Protein AF-H2CYK4-F1 (afdb_monomer)

Nearest PDB structures (foldseek):
  2zsx-assembly1_A  TM=3.681E-01  e=2.038E+00  Physeter macrocephalus
  7k4m-assembly1_D  TM=3.041E-01  e=1.823E+00  Homo sapiens
  7zjh-assembly1_C  TM=2.564E-01  e=8.166E+00  Rattus norvegicus

Structure (mmCIF, N/CA/C/O backbone):
data_AF-H2CYK4-F1
#
_entry.id   AF-H2CYK4-F1
#
loop_
_atom_site.group_PDB
_atom_site.id
_atom_site.type_symbol
_atom_site.label_atom_id
_atom_site.label_alt_id
_atom_site.label_comp_id
_atom_site.label_asym_id
_atom_site.label_entity_id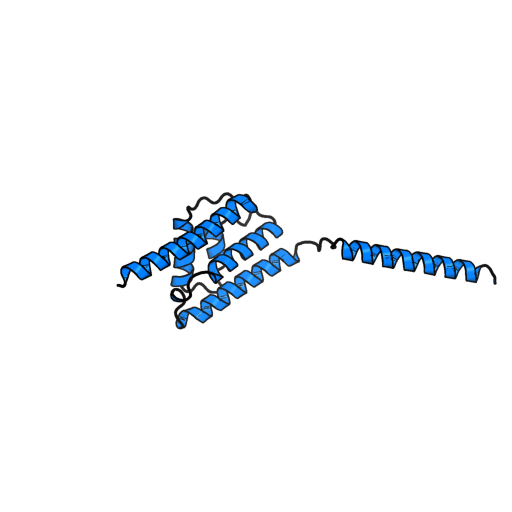
_atom_site.label_seq_id
_atom_site.pdbx_PDB_ins_code
_atom_site.Cartn_x
_atom_site.Cartn_y
_atom_site.Cartn_z
_atom_site.occupancy
_atom_site.B_iso_or_equiv
_atom_site.auth_seq_id
_atom_site.auth_comp_id
_atom_site.auth_asym_id
_atom_site.auth_atom_id
_atom_site.pdbx_PDB_model_num
ATOM 1 N N . MET A 1 1 ? 13.528 -8.698 -27.870 1.00 53.34 1 MET A N 1
ATOM 2 C CA . MET A 1 1 ? 13.650 -9.155 -26.462 1.00 53.34 1 MET A CA 1
ATOM 3 C C . MET A 1 1 ? 13.053 -8.182 -25.431 1.00 53.34 1 MET A C 1
ATOM 5 O O . MET A 1 1 ? 12.810 -8.625 -24.320 1.00 53.34 1 MET A O 1
ATOM 9 N N . SER A 1 2 ? 12.749 -6.921 -25.780 1.00 69.19 2 SER A N 1
ATOM 10 C CA . SER A 1 2 ? 12.147 -5.916 -24.874 1.00 69.19 2 SER A CA 1
ATOM 11 C C . SER A 1 2 ? 10.744 -6.282 -24.347 1.00 69.19 2 SER A C 1
ATOM 13 O O . SER A 1 2 ? 10.419 -6.046 -23.180 1.00 69.19 2 SER A O 1
ATOM 15 N N . ASP A 1 3 ? 9.925 -6.930 -25.179 1.00 77.88 3 ASP A N 1
ATOM 16 C CA . ASP A 1 3 ? 8.500 -7.123 -24.871 1.00 77.88 3 ASP A CA 1
ATOM 17 C C . ASP A 1 3 ? 8.251 -8.161 -23.772 1.00 77.88 3 ASP A C 1
ATOM 19 O O . ASP A 1 3 ? 7.368 -7.985 -22.936 1.00 77.88 3 ASP A O 1
ATOM 23 N N . ALA A 1 4 ? 9.071 -9.214 -23.703 1.00 86.88 4 ALA A N 1
ATOM 24 C CA . ALA A 1 4 ? 8.947 -10.245 -22.672 1.00 86.88 4 ALA A CA 1
ATOM 25 C C . ALA A 1 4 ? 9.275 -9.701 -21.268 1.00 86.88 4 ALA A C 1
ATOM 27 O O . ALA A 1 4 ? 8.601 -10.037 -20.288 1.00 86.88 4 ALA A O 1
ATOM 28 N N . SER A 1 5 ? 10.277 -8.820 -21.163 1.00 86.56 5 SER A N 1
ATOM 29 C CA . SER A 1 5 ? 10.614 -8.140 -19.908 1.00 86.56 5 SER A CA 1
ATOM 30 C C . SER A 1 5 ? 9.540 -7.140 -19.488 1.00 86.56 5 SER A C 1
ATOM 32 O O . SER A 1 5 ? 9.148 -7.135 -18.322 1.00 86.56 5 SER A O 1
ATOM 34 N N . ALA A 1 6 ? 9.008 -6.350 -20.427 1.00 87.12 6 ALA A N 1
ATOM 35 C CA . ALA A 1 6 ? 7.924 -5.409 -20.148 1.00 87.12 6 ALA A CA 1
ATOM 36 C C . ALA A 1 6 ? 6.651 -6.141 -19.694 1.00 87.12 6 ALA A C 1
ATOM 38 O O . ALA A 1 6 ? 6.035 -5.772 -18.696 1.00 87.12 6 ALA A O 1
ATOM 39 N N . PHE A 1 7 ? 6.307 -7.246 -20.356 1.00 89.31 7 PHE A N 1
ATOM 40 C CA . PHE A 1 7 ? 5.178 -8.087 -19.972 1.00 89.31 7 PHE A CA 1
ATOM 41 C C . PHE A 1 7 ? 5.344 -8.682 -18.565 1.00 89.31 7 PHE A C 1
ATOM 43 O O . PHE A 1 7 ? 4.417 -8.649 -17.756 1.00 89.31 7 PHE A O 1
ATOM 50 N N . THR A 1 8 ? 6.539 -9.178 -18.235 1.00 91.81 8 THR A N 1
ATOM 51 C CA . THR A 1 8 ? 6.847 -9.721 -16.899 1.00 91.81 8 THR A CA 1
ATOM 52 C C . THR A 1 8 ? 6.770 -8.646 -15.813 1.00 91.81 8 THR A C 1
ATOM 54 O O . THR A 1 8 ? 6.259 -8.899 -14.717 1.00 91.81 8 THR A O 1
ATOM 57 N N . LEU A 1 9 ? 7.226 -7.431 -16.125 1.00 91.50 9 LEU A N 1
ATOM 58 C CA . LEU A 1 9 ? 7.146 -6.275 -15.238 1.00 91.50 9 LEU A CA 1
ATOM 59 C C . LEU A 1 9 ? 5.689 -5.911 -14.931 1.00 91.50 9 LEU A C 1
ATOM 61 O O . LEU A 1 9 ? 5.311 -5.823 -13.762 1.00 91.50 9 LEU A O 1
ATOM 65 N N . VAL A 1 10 ? 4.859 -5.772 -15.967 1.00 92.25 10 VAL A N 1
ATOM 66 C CA . VAL A 1 10 ? 3.429 -5.462 -15.819 1.00 92.25 10 VAL A CA 1
ATOM 67 C C . VAL A 1 10 ? 2.715 -6.559 -15.030 1.00 92.25 10 VAL A C 1
ATOM 69 O O . VAL A 1 10 ? 1.998 -6.252 -14.079 1.00 92.25 10 VAL A O 1
ATOM 72 N N . ARG A 1 11 ? 2.962 -7.840 -15.340 1.00 94.25 11 ARG A N 1
ATOM 73 C CA . ARG A 1 11 ? 2.390 -8.968 -14.584 1.00 94.25 11 ARG A CA 1
ATOM 74 C C . ARG A 1 11 ? 2.754 -8.930 -13.104 1.00 94.25 11 ARG A C 1
ATOM 76 O O . ARG A 1 11 ? 1.889 -9.170 -12.268 1.00 94.25 11 ARG A O 1
ATOM 83 N N . SER A 1 12 ? 4.004 -8.607 -12.781 1.00 94.31 12 SER A N 1
ATOM 84 C CA . SER A 1 12 ? 4.452 -8.466 -11.391 1.00 94.31 12 SER A CA 1
ATOM 85 C C . SER A 1 12 ? 3.717 -7.332 -10.674 1.00 94.31 12 SER A C 1
ATOM 87 O O . SER A 1 12 ? 3.274 -7.504 -9.541 1.00 94.31 12 SER A O 1
ATOM 89 N N . CYS A 1 13 ? 3.527 -6.191 -11.340 1.00 95.00 13 CYS A N 1
ATOM 90 C CA . CYS A 1 13 ? 2.809 -5.052 -10.765 1.00 95.00 13 CYS A CA 1
ATOM 91 C C . CYS A 1 13 ? 1.322 -5.359 -10.552 1.00 95.00 13 CYS A C 1
ATOM 93 O O . CYS A 1 13 ? 0.784 -5.042 -9.493 1.00 95.00 13 CYS A O 1
ATOM 95 N N . ILE A 1 14 ? 0.680 -6.043 -11.504 1.00 96.69 14 ILE A N 1
ATOM 96 C CA . ILE A 1 14 ? -0.704 -6.514 -11.358 1.00 96.69 14 ILE A CA 1
ATOM 97 C C . ILE A 1 14 ? -0.820 -7.504 -10.198 1.00 96.69 14 ILE A C 1
ATOM 99 O O . ILE A 1 14 ? -1.753 -7.391 -9.415 1.00 96.69 14 ILE A O 1
ATOM 103 N N . ALA A 1 15 ? 0.131 -8.426 -10.030 1.00 97.00 15 ALA A N 1
ATOM 104 C CA . ALA A 1 15 ? 0.118 -9.364 -8.906 1.00 97.00 15 ALA A CA 1
ATOM 105 C C . ALA A 1 15 ? 0.251 -8.655 -7.543 1.00 97.00 15 ALA A C 1
ATOM 107 O O . ALA A 1 15 ? -0.413 -9.033 -6.579 1.00 97.00 15 ALA A O 1
ATOM 108 N N . ILE A 1 16 ? 1.076 -7.605 -7.452 1.00 97.06 16 ILE A N 1
ATOM 109 C CA . ILE A 1 16 ? 1.187 -6.775 -6.241 1.00 97.06 16 ILE A CA 1
ATOM 110 C C . ILE A 1 16 ? -0.127 -6.030 -5.976 1.00 97.06 16 ILE A C 1
ATOM 112 O O . ILE A 1 16 ? -0.608 -6.023 -4.843 1.00 97.06 16 ILE A O 1
ATOM 116 N N . ALA A 1 17 ? -0.716 -5.432 -7.012 1.00 96.75 17 ALA A N 1
ATOM 117 C CA . ALA A 1 17 ? -1.983 -4.718 -6.914 1.00 96.75 17 ALA A CA 1
ATOM 118 C C . ALA A 1 17 ? -3.149 -5.644 -6.541 1.00 96.75 17 ALA A C 1
ATOM 120 O O . ALA A 1 17 ? -4.007 -5.259 -5.754 1.00 96.75 17 ALA A O 1
ATOM 121 N N . ASP A 1 18 ? -3.160 -6.872 -7.057 1.00 96.81 18 ASP A N 1
ATOM 122 C CA . ASP A 1 18 ? -4.150 -7.889 -6.715 1.00 96.81 18 ASP A CA 1
ATOM 123 C C . ASP A 1 18 ? -4.042 -8.301 -5.247 1.00 96.81 18 ASP A C 1
ATOM 125 O O . ASP A 1 18 ? -5.033 -8.250 -4.523 1.00 96.81 18 ASP A O 1
ATOM 129 N N . ALA A 1 19 ? -2.828 -8.582 -4.765 1.00 95.94 19 ALA A N 1
ATOM 130 C CA . ALA A 1 19 ? -2.597 -8.877 -3.354 1.00 95.94 19 ALA A CA 1
ATOM 131 C C . ALA A 1 19 ? -3.038 -7.717 -2.443 1.00 95.94 19 ALA A C 1
ATOM 133 O O . ALA A 1 19 ? -3.671 -7.949 -1.410 1.00 95.94 19 ALA A O 1
ATOM 134 N N . LEU A 1 20 ? -2.752 -6.469 -2.835 1.00 95.50 20 LEU A N 1
ATOM 135 C CA . LEU A 1 20 ? -3.223 -5.276 -2.127 1.00 95.50 20 LEU A CA 1
ATOM 136 C C . LEU A 1 20 ? -4.757 -5.214 -2.112 1.00 95.50 20 LEU A C 1
ATOM 138 O O . LEU A 1 20 ? -5.350 -5.023 -1.052 1.00 95.50 20 LEU A O 1
ATOM 142 N N . ARG A 1 21 ? -5.402 -5.412 -3.267 1.00 94.94 21 ARG A N 1
ATOM 143 C CA . ARG A 1 21 ? -6.862 -5.376 -3.418 1.00 94.94 21 ARG A CA 1
ATOM 144 C C . ARG A 1 21 ? -7.547 -6.416 -2.546 1.00 94.94 21 ARG A C 1
ATOM 146 O O . ARG A 1 21 ? -8.472 -6.071 -1.819 1.00 94.94 21 ARG A O 1
ATOM 153 N N . VAL A 1 22 ? -7.087 -7.665 -2.622 1.00 93.50 22 VAL A N 1
ATOM 154 C CA . VAL A 1 22 ? -7.602 -8.792 -1.835 1.00 93.50 22 VAL A CA 1
ATOM 155 C C . VAL A 1 22 ? -7.462 -8.485 -0.350 1.00 93.50 22 VAL A C 1
ATOM 157 O O . VAL A 1 22 ? -8.436 -8.575 0.385 1.00 93.50 22 VAL A O 1
ATOM 160 N N . THR A 1 23 ? -6.294 -8.010 0.084 1.00 91.69 23 THR A N 1
ATOM 161 C CA . THR A 1 23 ? -6.062 -7.678 1.496 1.00 91.69 23 THR A CA 1
ATOM 162 C C . THR A 1 23 ? -6.983 -6.552 1.980 1.00 91.69 23 THR A C 1
ATOM 164 O O . THR A 1 23 ? -7.623 -6.684 3.021 1.00 91.69 23 THR A O 1
ATOM 167 N N . LEU A 1 24 ? -7.123 -5.469 1.208 1.00 90.88 24 LEU A N 1
ATOM 168 C CA . LEU A 1 24 ? -8.014 -4.355 1.551 1.00 90.88 24 LEU A CA 1
ATOM 169 C C . LEU A 1 24 ? -9.495 -4.772 1.570 1.00 90.88 24 LEU A C 1
ATOM 171 O O . LEU A 1 24 ? -10.244 -4.351 2.452 1.00 90.88 24 LEU A O 1
ATOM 175 N N . ALA A 1 25 ? -9.925 -5.591 0.610 1.00 89.62 25 ALA A N 1
ATOM 176 C CA . ALA A 1 25 ? -11.315 -6.016 0.491 1.00 89.62 25 ALA A CA 1
ATOM 177 C C . ALA A 1 25 ? -11.700 -7.081 1.528 1.00 89.62 25 ALA A C 1
ATOM 179 O O . ALA A 1 25 ? -12.774 -6.997 2.118 1.00 89.62 25 ALA A O 1
ATOM 180 N N . GLU A 1 26 ? -10.842 -8.071 1.767 1.00 85.19 26 GLU A N 1
ATOM 181 C CA . GLU A 1 26 ? -11.161 -9.220 2.619 1.00 85.19 26 GLU A CA 1
ATOM 182 C C . GLU A 1 26 ? -10.800 -8.987 4.086 1.00 85.19 26 GLU A C 1
ATOM 184 O O . GLU A 1 26 ? -11.609 -9.281 4.967 1.00 85.19 26 GLU A O 1
ATOM 189 N N . GLN A 1 27 ? -9.614 -8.437 4.372 1.00 78.56 27 GLN A N 1
ATOM 190 C CA . GLN A 1 27 ? -9.140 -8.285 5.754 1.00 78.56 27 GLN A CA 1
ATOM 191 C C . GLN A 1 27 ? -9.681 -7.010 6.400 1.00 78.56 27 GLN A C 1
ATOM 193 O O . GLN A 1 27 ? -10.184 -7.052 7.522 1.00 78.56 27 GLN A O 1
ATOM 198 N N . GLU A 1 28 ? -9.658 -5.894 5.669 1.00 80.38 28 GLU A N 1
ATOM 199 C CA . GLU A 1 28 ? -10.160 -4.605 6.166 1.00 80.38 28 GLU A CA 1
ATOM 200 C C . GLU A 1 28 ? -11.639 -4.358 5.812 1.00 80.38 28 GLU A C 1
ATOM 202 O O . GLU A 1 28 ? -12.210 -3.345 6.215 1.00 80.38 28 GLU A O 1
ATOM 207 N N . LYS A 1 29 ? -12.282 -5.289 5.087 1.00 84.69 29 LYS A N 1
ATOM 208 C CA . LYS A 1 29 ? -13.699 -5.219 4.671 1.00 84.69 29 LYS A CA 1
ATOM 209 C C . LYS A 1 29 ? -14.046 -3.923 3.929 1.00 84.69 29 LYS A C 1
ATOM 211 O O . LYS A 1 29 ? -15.154 -3.396 4.051 1.00 84.69 29 LYS A O 1
ATOM 216 N N . LEU A 1 30 ? -13.090 -3.393 3.168 1.00 86.88 30 LEU A N 1
ATOM 217 C CA . LEU A 1 30 ? -13.244 -2.139 2.441 1.00 86.88 30 LEU A CA 1
ATOM 218 C C . LEU A 1 30 ? -13.888 -2.381 1.079 1.00 86.88 30 LEU A C 1
ATOM 220 O O . LEU A 1 30 ? -13.546 -3.315 0.356 1.00 86.88 30 LEU A O 1
ATOM 224 N N . LEU A 1 31 ? -14.795 -1.486 0.688 1.00 85.00 31 LEU A N 1
ATOM 225 C CA . LEU A 1 31 ? -15.349 -1.499 -0.660 1.00 85.00 31 LEU A CA 1
ATOM 226 C C . LEU A 1 31 ? -14.320 -0.932 -1.643 1.00 85.00 31 LEU A C 1
ATOM 228 O O . LEU A 1 31 ? -14.224 0.284 -1.819 1.00 85.00 31 LEU A O 1
ATOM 232 N N . ILE A 1 32 ? -13.582 -1.820 -2.303 1.00 87.94 32 ILE A N 1
ATOM 233 C CA . ILE A 1 32 ? -12.649 -1.458 -3.371 1.00 87.94 32 ILE A CA 1
ATOM 234 C C . ILE A 1 32 ? -13.370 -1.558 -4.711 1.00 87.94 32 ILE A C 1
ATOM 236 O O . ILE A 1 32 ? -13.809 -2.636 -5.111 1.00 87.94 32 ILE A O 1
ATOM 240 N N . ARG A 1 33 ? -13.530 -0.418 -5.388 1.00 83.94 33 ARG A N 1
ATOM 241 C CA . ARG A 1 33 ? -14.240 -0.340 -6.677 1.00 83.94 33 ARG A CA 1
ATOM 242 C C . ARG A 1 33 ? -13.331 -0.650 -7.859 1.00 83.94 33 ARG A C 1
ATOM 244 O O . ARG A 1 33 ? -13.819 -1.093 -8.890 1.00 83.94 33 ARG A O 1
ATOM 251 N N . GLN A 1 34 ? -12.036 -0.402 -7.701 1.00 91.06 34 GLN A N 1
ATOM 252 C CA . GLN A 1 34 ? -11.030 -0.637 -8.719 1.00 91.06 34 GLN A CA 1
ATOM 253 C C . GLN A 1 34 ? -10.723 -2.135 -8.832 1.00 91.06 34 GLN A C 1
ATOM 255 O O . GLN A 1 34 ? -10.557 -2.845 -7.836 1.00 91.06 34 GLN A O 1
ATOM 260 N N . SER A 1 35 ? -10.585 -2.605 -10.061 1.00 93.62 35 SER A N 1
ATOM 261 C CA . SER A 1 35 ? -9.956 -3.876 -10.397 1.00 93.62 35 SER A CA 1
ATOM 262 C C . SER A 1 35 ? -8.459 -3.869 -10.063 1.00 93.62 35 SER A C 1
ATOM 264 O O . SER A 1 35 ? -7.827 -2.822 -9.899 1.00 93.62 35 SER A O 1
ATOM 266 N N . SER A 1 36 ? -7.851 -5.056 -10.009 1.00 94.12 36 SER A N 1
ATOM 267 C CA . SER A 1 36 ? -6.410 -5.202 -9.760 1.00 94.12 36 SER A CA 1
ATOM 268 C C . SER A 1 36 ? -5.562 -4.525 -10.848 1.00 94.12 36 SER A C 1
ATOM 270 O O . SER A 1 36 ? -4.493 -3.998 -10.556 1.00 94.12 36 SER A O 1
ATOM 272 N N . ALA A 1 37 ? -6.056 -4.469 -12.090 1.00 94.50 37 ALA A N 1
ATOM 273 C CA . ALA A 1 37 ? -5.398 -3.753 -13.183 1.00 94.50 37 ALA A CA 1
ATOM 274 C C . ALA A 1 37 ? -5.438 -2.229 -12.983 1.00 94.50 37 ALA A C 1
ATOM 276 O O . ALA A 1 37 ? -4.415 -1.567 -13.130 1.00 94.50 37 ALA A O 1
ATOM 277 N N . GLU A 1 38 ? -6.585 -1.673 -12.590 1.00 95.00 38 GLU A N 1
ATOM 278 C CA . GLU A 1 38 ? -6.718 -0.237 -12.310 1.00 95.00 38 GLU A CA 1
ATOM 279 C C . GLU A 1 38 ? -5.852 0.191 -11.118 1.00 95.00 38 GLU A C 1
ATOM 281 O O . GLU A 1 38 ? -5.186 1.222 -11.179 1.00 95.00 38 GLU A O 1
ATOM 286 N N . LEU A 1 39 ? -5.776 -0.625 -10.061 1.00 95.50 39 LEU A N 1
ATOM 287 C CA . LEU A 1 39 ? -4.859 -0.368 -8.945 1.00 95.50 39 LEU A CA 1
ATOM 288 C C . LEU A 1 39 ? -3.391 -0.442 -9.372 1.00 95.50 39 LEU A C 1
ATOM 290 O O . LEU A 1 39 ? -2.589 0.382 -8.935 1.00 95.50 39 LEU A O 1
ATOM 294 N N . ALA A 1 40 ? -3.033 -1.385 -10.248 1.00 95.94 40 ALA A N 1
ATOM 295 C CA . ALA A 1 40 ? -1.683 -1.458 -10.798 1.00 95.94 40 ALA A CA 1
ATOM 296 C C . ALA A 1 40 ? -1.332 -0.189 -11.582 1.00 95.94 40 ALA A C 1
ATOM 298 O O . ALA A 1 40 ? -0.229 0.326 -11.422 1.00 95.94 40 ALA A O 1
ATOM 299 N N . VAL A 1 41 ? -2.271 0.350 -12.367 1.00 95.38 41 VAL A N 1
ATOM 300 C CA . VAL A 1 41 ? -2.094 1.629 -13.069 1.00 95.38 41 VAL A CA 1
ATOM 301 C C . VAL A 1 41 ? -1.835 2.761 -12.078 1.00 95.38 41 VAL A C 1
ATOM 303 O O . VAL A 1 41 ? -0.866 3.486 -12.258 1.00 95.38 41 VAL A O 1
ATOM 306 N N . VAL A 1 42 ? -2.608 2.878 -10.993 1.00 95.38 42 VAL A N 1
ATOM 307 C CA . VAL A 1 42 ? -2.375 3.916 -9.969 1.00 95.38 42 VAL A CA 1
ATOM 308 C C . VAL A 1 42 ? -0.970 3.803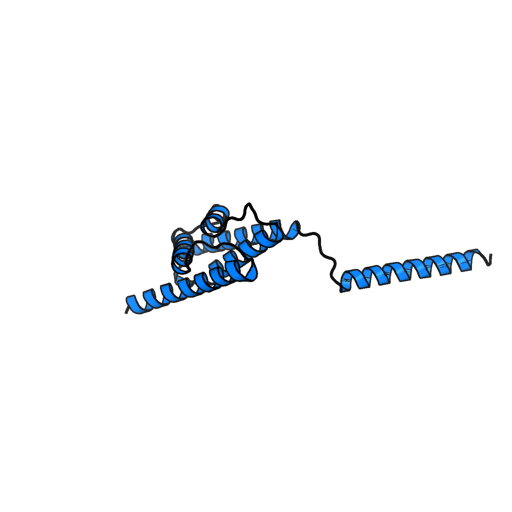 -9.358 1.00 95.38 42 VAL A C 1
ATOM 310 O O . VAL A 1 42 ? -0.253 4.801 -9.265 1.00 95.38 42 VAL A O 1
ATOM 313 N N . LEU A 1 43 ? -0.551 2.593 -8.969 1.00 94.88 43 LEU A N 1
ATOM 314 C CA . LEU A 1 43 ? 0.778 2.338 -8.397 1.00 94.88 43 LEU A CA 1
ATOM 315 C C . LEU A 1 43 ? 1.904 2.681 -9.388 1.00 94.88 43 LEU A C 1
ATOM 317 O O . LEU A 1 43 ? 2.890 3.322 -9.018 1.00 94.88 43 LEU A O 1
ATOM 321 N N . LEU A 1 44 ? 1.745 2.278 -10.651 1.00 93.75 44 LEU A N 1
ATOM 322 C CA . LEU A 1 44 ? 2.701 2.548 -11.723 1.00 93.75 44 LEU A CA 1
ATOM 323 C C . LEU A 1 44 ? 2.785 4.038 -12.041 1.00 93.75 44 LEU A C 1
ATOM 325 O O . LEU A 1 44 ? 3.888 4.569 -12.108 1.00 93.75 44 LEU A O 1
ATOM 329 N N . SER A 1 45 ? 1.652 4.731 -12.161 1.00 92.75 45 SER A N 1
ATOM 330 C CA . SER A 1 45 ? 1.616 6.175 -12.399 1.00 92.75 45 SER A CA 1
ATOM 331 C C . SER A 1 45 ? 2.262 6.957 -11.259 1.00 92.75 45 SER A C 1
ATOM 333 O O . SER A 1 45 ? 2.949 7.942 -11.511 1.00 92.75 45 SER A O 1
ATOM 335 N N . ALA A 1 46 ? 2.106 6.513 -10.009 1.00 93.19 46 ALA A N 1
ATOM 336 C CA . ALA A 1 46 ? 2.774 7.134 -8.870 1.00 93.19 46 ALA A CA 1
ATOM 337 C C . ALA A 1 46 ? 4.301 6.961 -8.918 1.00 93.19 46 ALA A C 1
ATOM 339 O O . ALA A 1 46 ? 5.039 7.916 -8.658 1.00 93.19 46 ALA A O 1
ATOM 340 N N . ALA A 1 47 ? 4.776 5.761 -9.274 1.00 91.81 47 ALA A N 1
ATOM 341 C CA . ALA A 1 47 ? 6.201 5.485 -9.451 1.00 91.81 47 ALA A CA 1
ATOM 342 C C . ALA A 1 47 ? 6.786 6.266 -10.641 1.00 91.81 47 ALA A C 1
ATOM 344 O O . ALA A 1 47 ? 7.820 6.925 -10.516 1.00 91.81 47 ALA A O 1
ATOM 345 N N . GLU A 1 48 ? 6.086 6.268 -11.776 1.00 90.06 48 GLU A N 1
ATOM 346 C CA . GLU A 1 48 ? 6.486 6.972 -12.991 1.00 90.06 48 GLU A CA 1
ATOM 347 C C . GLU A 1 48 ? 6.520 8.488 -12.785 1.00 90.06 48 GLU A C 1
ATOM 349 O O . GLU A 1 48 ? 7.502 9.134 -13.144 1.00 90.06 48 GLU A O 1
ATOM 354 N N . ALA A 1 49 ? 5.506 9.073 -12.154 1.00 87.94 49 ALA A N 1
ATOM 355 C CA . ALA A 1 49 ? 5.467 10.506 -11.886 1.00 87.94 49 ALA A CA 1
ATOM 356 C C . ALA A 1 49 ? 6.405 10.937 -10.744 1.00 87.94 49 ALA A C 1
ATOM 358 O O . ALA A 1 49 ? 6.493 12.130 -10.454 1.00 87.94 49 ALA A O 1
ATOM 359 N N . GLY A 1 50 ? 7.091 9.997 -10.080 1.00 85.25 50 GLY A N 1
ATOM 360 C CA . GLY A 1 50 ? 8.004 10.298 -8.980 1.00 85.25 50 GLY A CA 1
ATOM 361 C C . GLY A 1 50 ? 7.286 10.968 -7.812 1.00 85.25 50 GLY A C 1
ATOM 362 O O . GLY A 1 50 ? 7.753 11.976 -7.287 1.00 85.25 50 GLY A O 1
ATOM 363 N N . TRP A 1 51 ? 6.118 10.456 -7.426 1.00 88.69 51 TRP A N 1
ATOM 364 C CA . TRP A 1 51 ? 5.364 11.014 -6.308 1.00 88.69 51 TRP A CA 1
ATOM 365 C C . TRP A 1 51 ? 6.171 10.900 -5.015 1.00 88.69 51 TRP A C 1
ATOM 367 O O . TRP A 1 51 ? 6.420 9.799 -4.545 1.00 88.69 51 TRP A O 1
ATOM 377 N N . GLY A 1 52 ? 6.575 12.043 -4.455 1.00 82.44 52 GLY A N 1
ATOM 378 C CA . GLY A 1 52 ? 7.195 12.146 -3.132 1.00 82.44 52 GLY A CA 1
ATOM 379 C C . GLY A 1 52 ? 6.177 12.451 -2.026 1.00 82.44 52 GLY A C 1
ATOM 380 O O . GLY A 1 52 ? 4.969 12.238 -2.175 1.00 82.44 52 GLY A O 1
ATOM 381 N N . LYS A 1 53 ? 6.651 13.032 -0.918 1.00 80.19 53 LYS A N 1
ATOM 382 C CA . LYS A 1 53 ? 5.855 13.279 0.305 1.00 80.19 53 LYS A CA 1
ATOM 383 C C . LYS A 1 53 ? 4.503 13.979 0.076 1.00 80.19 53 LYS A C 1
ATOM 385 O O . LYS A 1 53 ? 3.488 13.595 0.647 1.00 80.19 53 LYS A O 1
ATOM 390 N N . GLY A 1 54 ? 4.439 14.975 -0.811 1.00 86.12 54 GLY A N 1
ATOM 391 C CA . GLY A 1 54 ? 3.235 15.798 -1.014 1.00 86.12 54 GLY A CA 1
ATOM 392 C C . GLY A 1 54 ? 2.060 15.088 -1.699 1.00 86.12 54 GLY A C 1
ATOM 393 O O . GLY A 1 54 ? 0.978 15.662 -1.808 1.00 86.12 54 GLY A O 1
ATOM 394 N N . LYS A 1 55 ? 2.255 13.859 -2.191 1.00 92.50 55 LYS A N 1
ATOM 395 C CA . LYS A 1 55 ? 1.258 13.120 -2.979 1.00 92.50 55 LYS A CA 1
ATOM 396 C C . LYS A 1 55 ? 0.712 11.878 -2.277 1.00 92.50 55 LYS A C 1
ATOM 398 O O . LYS A 1 55 ? -0.164 11.227 -2.834 1.00 92.50 55 LYS A O 1
ATOM 403 N N . VAL A 1 56 ? 1.132 11.589 -1.044 1.00 92.94 56 VAL A N 1
ATOM 404 C CA . VAL A 1 56 ? 0.657 10.418 -0.287 1.00 92.94 56 VAL A CA 1
ATOM 405 C C . VAL A 1 56 ? -0.859 10.428 -0.087 1.00 92.94 56 VAL A C 1
ATOM 407 O O . VAL A 1 56 ? -1.524 9.447 -0.403 1.00 92.94 56 VAL A O 1
ATOM 410 N N . ALA A 1 57 ? -1.435 11.543 0.371 1.00 91.50 57 ALA A N 1
ATOM 411 C CA . ALA A 1 57 ? -2.886 11.636 0.554 1.00 91.50 57 ALA A CA 1
ATOM 412 C C . ALA A 1 57 ? -3.650 11.437 -0.768 1.00 91.50 57 ALA A C 1
ATOM 414 O O . ALA A 1 57 ? -4.694 10.790 -0.793 1.00 91.50 57 ALA A O 1
ATOM 415 N N . HIS A 1 58 ? -3.096 11.950 -1.871 1.00 92.94 58 HIS A N 1
ATOM 416 C CA . HIS A 1 58 ? -3.669 11.778 -3.201 1.00 92.94 58 HIS A CA 1
ATOM 417 C C . HIS A 1 58 ? -3.624 10.311 -3.651 1.00 92.94 58 HIS A C 1
ATOM 419 O O . HIS A 1 58 ? -4.659 9.774 -4.038 1.00 92.94 58 HIS A O 1
ATOM 425 N N . LEU A 1 59 ? -2.471 9.649 -3.507 1.00 93.94 59 LEU A N 1
ATOM 426 C CA . LEU A 1 59 ? -2.290 8.225 -3.798 1.00 93.94 59 LEU A CA 1
ATOM 427 C C . LEU A 1 59 ? -3.311 7.357 -3.073 1.00 93.94 59 LEU A C 1
ATOM 429 O O . LEU A 1 59 ? -4.002 6.558 -3.696 1.00 93.94 59 LEU A O 1
ATOM 433 N N . VAL A 1 60 ? -3.440 7.554 -1.764 1.00 93.56 60 VAL A N 1
ATOM 434 C CA . VAL A 1 60 ? -4.367 6.769 -0.948 1.00 93.56 60 VAL A CA 1
ATOM 435 C C . VAL A 1 60 ? -5.814 7.043 -1.356 1.00 93.56 60 VAL A C 1
ATOM 437 O O . VAL A 1 60 ? -6.579 6.099 -1.533 1.00 93.56 60 VAL A O 1
ATOM 440 N N . SER A 1 61 ? -6.178 8.307 -1.603 1.00 92.50 61 SER A N 1
ATOM 441 C CA . SER A 1 61 ? -7.536 8.673 -2.034 1.00 92.50 61 SER A CA 1
ATOM 442 C C . SER A 1 61 ? -7.936 8.098 -3.396 1.00 92.50 61 SER A C 1
ATOM 444 O O . SER A 1 61 ? -9.120 7.898 -3.648 1.00 92.50 61 SER A O 1
ATOM 446 N N . GLN A 1 62 ? -6.965 7.802 -4.268 1.00 92.31 62 GLN A N 1
ATOM 447 C CA . GLN A 1 62 ? -7.224 7.139 -5.547 1.00 92.31 62 GLN A CA 1
ATOM 448 C C . GLN A 1 62 ? -7.512 5.641 -5.409 1.00 92.31 62 GLN A C 1
ATOM 450 O O . GLN A 1 62 ? -7.978 5.039 -6.373 1.00 92.31 62 GLN A O 1
ATOM 455 N N . MET A 1 63 ? -7.258 5.043 -4.241 1.00 92.38 63 MET A N 1
ATOM 456 C CA . MET A 1 63 ? -7.458 3.614 -3.983 1.00 92.38 63 MET A CA 1
ATOM 457 C C . MET A 1 63 ? -8.606 3.363 -3.004 1.00 92.38 63 MET A C 1
ATOM 459 O O . MET A 1 63 ? -9.418 2.470 -3.226 1.00 92.38 63 MET A O 1
ATOM 463 N N . VAL A 1 64 ? -8.680 4.141 -1.921 1.00 92.19 64 VAL A N 1
ATOM 464 C CA . VAL A 1 64 ? -9.566 3.883 -0.779 1.00 92.19 64 VAL A CA 1
ATOM 465 C C . VAL A 1 64 ? -10.140 5.185 -0.219 1.00 92.19 64 VAL A C 1
ATOM 467 O O . VAL A 1 64 ? -9.430 6.170 -0.020 1.00 92.19 64 VAL A O 1
ATOM 470 N N . GLU A 1 65 ? -11.428 5.161 0.133 1.00 89.56 65 GLU A N 1
ATOM 471 C CA . GLU A 1 65 ? -12.077 6.242 0.880 1.00 89.56 65 GLU A CA 1
ATOM 472 C C . GLU A 1 65 ? -11.750 6.147 2.380 1.00 89.56 65 GLU A C 1
ATOM 474 O O . GLU A 1 65 ? -12.440 5.483 3.154 1.00 89.56 65 GLU A O 1
ATOM 479 N N . VAL A 1 66 ? -10.682 6.824 2.801 1.00 89.38 66 VAL A N 1
ATOM 480 C CA . VAL A 1 66 ? -10.174 6.751 4.181 1.00 89.38 66 VAL A CA 1
ATOM 481 C C . VAL A 1 66 ? -10.930 7.619 5.190 1.00 89.38 66 VAL A C 1
ATOM 483 O O . VAL A 1 66 ? -10.773 7.421 6.394 1.00 89.38 66 VAL A O 1
ATOM 486 N N . ARG A 1 67 ? -11.762 8.583 4.761 1.00 85.88 67 ARG A N 1
ATOM 487 C CA . ARG A 1 67 ? -12.410 9.532 5.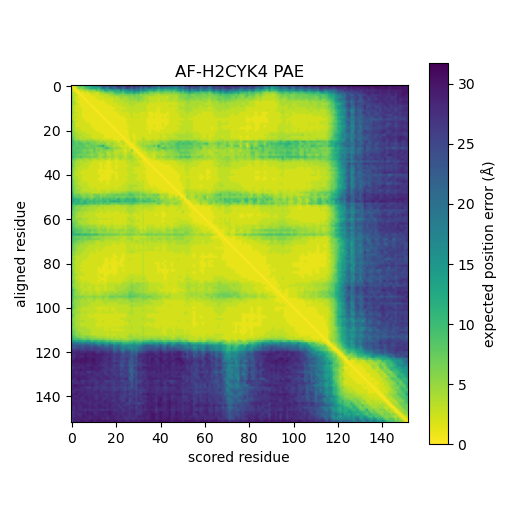696 1.00 85.88 67 ARG A CA 1
ATOM 488 C C . ARG A 1 67 ? -13.405 8.852 6.632 1.00 85.88 67 ARG A C 1
ATOM 490 O O . ARG A 1 67 ? -13.615 9.336 7.738 1.00 85.88 67 ARG A O 1
ATOM 497 N N . LYS A 1 68 ? -13.998 7.741 6.189 1.00 85.31 68 LYS A N 1
ATOM 498 C CA . LYS A 1 68 ? -15.002 6.969 6.938 1.00 85.31 68 LYS A CA 1
ATOM 499 C C . LYS A 1 68 ? -14.401 5.894 7.848 1.00 85.31 68 LYS A C 1
ATOM 501 O O . LYS A 1 68 ? -15.153 5.191 8.512 1.00 85.31 68 LYS A O 1
ATOM 506 N N . LEU A 1 69 ? -13.078 5.748 7.849 1.00 89.12 69 LEU A N 1
ATOM 507 C CA . LEU A 1 69 ? -12.377 4.725 8.618 1.00 89.12 69 LEU A CA 1
ATOM 508 C C . LEU A 1 69 ? -12.008 5.235 10.013 1.00 89.12 69 LEU A C 1
ATOM 510 O O . LEU A 1 69 ? -11.756 6.431 10.206 1.00 89.12 69 LEU A O 1
ATOM 514 N N . ASP A 1 70 ? -11.944 4.320 10.977 1.00 88.56 70 ASP A N 1
ATOM 515 C CA . ASP A 1 70 ? -11.331 4.599 12.272 1.00 88.56 70 ASP A CA 1
ATOM 516 C C . ASP A 1 70 ? -9.803 4.737 12.129 1.00 88.56 70 ASP A C 1
ATOM 518 O O . ASP A 1 70 ? -9.218 4.433 11.086 1.00 88.56 70 ASP A O 1
ATOM 522 N N . ASN A 1 71 ? -9.134 5.262 13.158 1.00 88.88 71 ASN A N 1
ATOM 523 C CA . ASN A 1 71 ? -7.690 5.501 13.088 1.00 88.88 71 ASN A C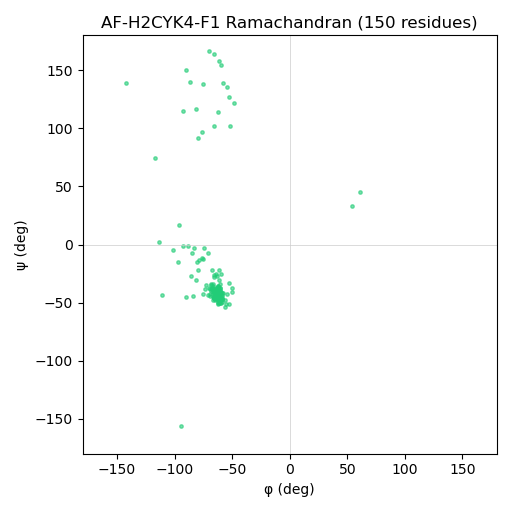A 1
ATOM 524 C C . ASN A 1 71 ? -6.903 4.194 12.903 1.00 88.88 71 ASN A C 1
ATOM 526 O O . ASN A 1 71 ? -5.957 4.156 12.120 1.00 88.88 71 ASN A O 1
ATOM 530 N N . LEU A 1 72 ? -7.346 3.095 13.517 1.00 87.12 72 LEU A N 1
ATOM 531 C CA . LEU A 1 72 ? -6.704 1.794 13.348 1.00 87.12 72 LEU A CA 1
ATOM 532 C C . LEU A 1 72 ? -6.745 1.322 11.883 1.00 87.12 72 LEU A C 1
ATOM 534 O O . LEU A 1 72 ? -5.702 0.981 11.320 1.00 87.12 72 LEU A O 1
ATOM 538 N N . ALA A 1 73 ? -7.917 1.343 11.242 1.00 89.19 73 ALA A N 1
ATOM 539 C CA . ALA A 1 73 ? -8.067 0.956 9.842 1.00 89.19 73 ALA A CA 1
ATOM 540 C C . ALA A 1 73 ? -7.346 1.929 8.904 1.00 89.19 73 ALA A C 1
ATOM 542 O O . ALA A 1 73 ? -6.728 1.483 7.940 1.00 89.19 73 ALA A O 1
ATOM 543 N N . LYS A 1 74 ? -7.325 3.239 9.200 1.00 92.00 74 LYS A N 1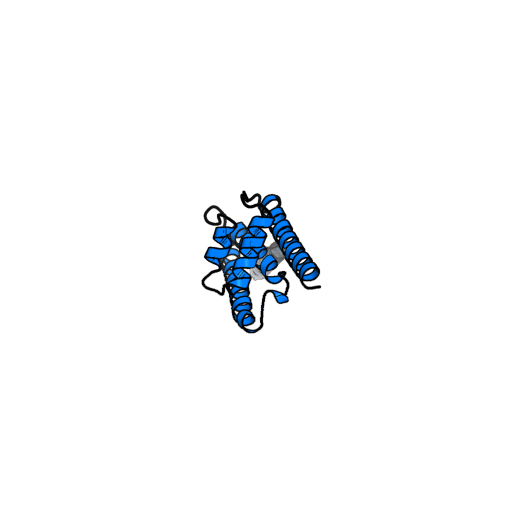
ATOM 544 C CA . LYS A 1 74 ? -6.481 4.193 8.456 1.00 92.00 74 LYS A CA 1
ATOM 545 C C . LYS A 1 74 ? -5.020 3.760 8.496 1.00 92.00 74 LYS A C 1
ATOM 547 O O . LYS A 1 74 ? -4.420 3.584 7.439 1.00 92.00 74 LYS A O 1
ATOM 552 N N . GLY A 1 75 ? -4.466 3.527 9.686 1.00 91.81 75 GLY A N 1
ATOM 553 C CA . GLY A 1 75 ? -3.084 3.075 9.854 1.00 91.81 75 GLY A CA 1
ATOM 554 C C . GLY A 1 75 ? -2.779 1.801 9.061 1.00 91.81 75 GLY A C 1
ATOM 555 O O . GLY A 1 75 ? -1.753 1.733 8.383 1.00 91.81 75 GLY A O 1
ATOM 556 N N . ARG A 1 76 ? -3.698 0.825 9.067 1.00 91.62 76 ARG A N 1
ATOM 557 C CA . ARG A 1 76 ? -3.568 -0.409 8.273 1.00 91.62 76 ARG A CA 1
ATOM 558 C C . ARG A 1 76 ? -3.601 -0.157 6.769 1.00 91.62 76 ARG A C 1
ATOM 560 O O . ARG A 1 76 ? -2.744 -0.676 6.062 1.00 91.62 76 ARG A O 1
ATOM 567 N N . VAL A 1 77 ? -4.502 0.688 6.272 1.00 93.81 77 VAL A N 1
ATOM 568 C CA . VAL A 1 77 ? -4.541 1.070 4.849 1.00 93.81 77 VAL A CA 1
ATOM 569 C C . VAL A 1 77 ? -3.221 1.708 4.412 1.00 93.81 77 VAL A C 1
ATOM 571 O O . VAL A 1 77 ? -2.655 1.306 3.395 1.00 93.81 77 VAL A O 1
ATOM 574 N N . TYR A 1 78 ? -2.692 2.659 5.190 1.00 95.00 78 TYR A N 1
ATOM 575 C CA . TYR A 1 78 ? -1.402 3.288 4.890 1.00 95.00 78 TYR A CA 1
ATOM 576 C C . TYR A 1 78 ? -0.250 2.272 4.878 1.00 95.00 78 TYR A C 1
ATOM 578 O O . TYR A 1 78 ? 0.602 2.341 3.991 1.00 95.00 78 TYR A O 1
ATOM 586 N N . LEU A 1 79 ? -0.248 1.304 5.800 1.00 94.38 79 LEU A N 1
ATOM 587 C CA . LEU A 1 79 ? 0.738 0.221 5.842 1.00 94.38 79 LEU A CA 1
ATOM 588 C C . LEU A 1 79 ? 0.678 -0.664 4.595 1.00 94.38 79 LEU A C 1
ATOM 590 O O . LEU A 1 79 ? 1.699 -0.882 3.946 1.00 94.38 79 LEU A O 1
ATOM 594 N N . LEU A 1 80 ? -0.515 -1.116 4.214 1.00 94.88 80 LEU A N 1
ATOM 595 C CA . LEU A 1 80 ? -0.704 -1.981 3.049 1.00 94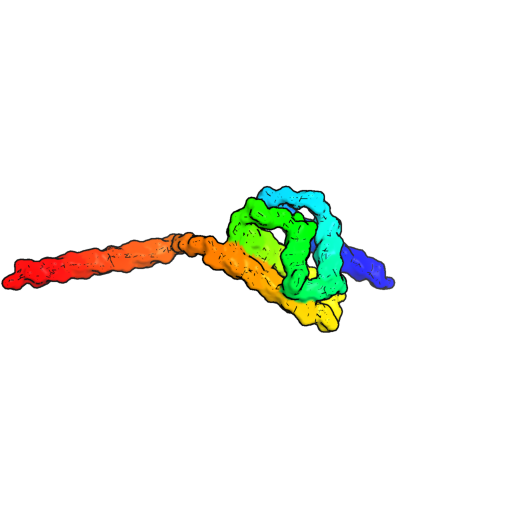.88 80 LEU A CA 1
ATOM 596 C C . LEU A 1 80 ? -0.253 -1.298 1.752 1.00 94.88 80 LEU A C 1
ATOM 598 O O . LEU A 1 80 ? 0.431 -1.905 0.927 1.00 94.88 80 LEU A O 1
ATOM 602 N N . ILE A 1 81 ? -0.579 -0.014 1.590 1.00 95.25 81 ILE A N 1
ATOM 603 C CA . ILE A 1 81 ? -0.165 0.776 0.423 1.00 95.25 81 ILE A CA 1
ATOM 604 C C . ILE A 1 81 ? 1.353 1.002 0.429 1.00 95.25 81 ILE A C 1
ATOM 606 O O . ILE A 1 81 ? 1.998 0.885 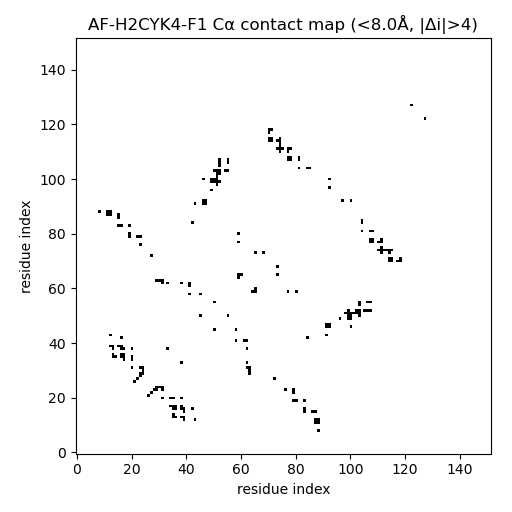-0.615 1.00 95.25 81 ILE A O 1
ATOM 610 N N . ARG A 1 82 ? 1.951 1.270 1.596 1.00 96.31 82 ARG A N 1
ATOM 611 C CA . ARG A 1 82 ? 3.408 1.388 1.765 1.00 96.31 82 ARG A CA 1
ATOM 612 C C . ARG A 1 82 ? 4.132 0.117 1.352 1.00 96.31 82 ARG A C 1
ATOM 614 O O . ARG A 1 82 ? 5.116 0.196 0.617 1.00 96.31 82 ARG A O 1
ATOM 621 N N . ASP A 1 83 ? 3.639 -1.039 1.775 1.00 96.12 83 ASP A N 1
ATOM 622 C CA . ASP A 1 83 ? 4.244 -2.327 1.443 1.00 96.12 83 ASP A CA 1
ATOM 623 C C . ASP A 1 83 ? 4.078 -2.667 -0.039 1.00 96.12 83 ASP A C 1
ATOM 625 O O . ASP A 1 83 ? 5.023 -3.148 -0.667 1.00 96.12 83 ASP A O 1
ATOM 629 N N . ALA A 1 84 ? 2.928 -2.345 -0.639 1.00 96.06 84 ALA A N 1
ATOM 630 C CA . ALA A 1 84 ? 2.729 -2.482 -2.078 1.00 96.06 84 ALA A CA 1
ATOM 631 C C . ALA A 1 84 ? 3.726 -1.619 -2.874 1.00 96.06 84 ALA A C 1
ATOM 633 O O . ALA A 1 84 ? 4.414 -2.139 -3.753 1.00 96.06 84 ALA A O 1
ATOM 634 N N . MET A 1 85 ? 3.881 -0.336 -2.521 1.00 95.38 85 MET A N 1
ATOM 635 C CA . MET A 1 85 ? 4.845 0.571 -3.164 1.00 95.38 85 MET A CA 1
ATOM 636 C C . MET A 1 85 ? 6.298 0.122 -2.970 1.00 95.38 85 MET A C 1
ATOM 638 O O . MET A 1 85 ? 7.108 0.217 -3.894 1.00 95.38 85 MET A O 1
ATOM 642 N N . ALA A 1 86 ? 6.643 -0.398 -1.790 1.00 95.19 86 ALA A N 1
ATOM 643 C CA . ALA A 1 86 ? 7.984 -0.899 -1.504 1.00 95.19 86 ALA A CA 1
ATOM 644 C C . ALA A 1 86 ? 8.333 -2.153 -2.325 1.00 95.19 86 ALA A C 1
ATOM 646 O O . ALA A 1 86 ? 9.493 -2.313 -2.711 1.00 95.19 86 ALA A O 1
ATOM 647 N N . ARG A 1 87 ? 7.342 -3.009 -2.610 1.00 95.69 87 ARG A N 1
ATOM 648 C CA . ARG A 1 87 ? 7.484 -4.249 -3.392 1.00 95.69 87 ARG A CA 1
ATOM 649 C C . ARG A 1 87 ? 7.540 -4.033 -4.903 1.00 95.69 87 ARG A C 1
ATOM 651 O O . ARG A 1 87 ? 7.881 -4.975 -5.617 1.00 95.69 87 ARG A O 1
ATOM 658 N N . LEU A 1 88 ? 7.202 -2.840 -5.399 1.00 94.44 88 LEU A N 1
ATOM 659 C CA . LEU A 1 88 ? 7.287 -2.547 -6.828 1.00 94.44 88 LEU A CA 1
ATOM 660 C C . LEU A 1 88 ? 8.722 -2.762 -7.348 1.00 94.44 88 LEU A C 1
ATOM 662 O O . LEU A 1 88 ? 9.678 -2.364 -6.672 1.00 94.44 88 LEU A O 1
ATOM 666 N N . PRO A 1 89 ? 8.896 -3.349 -8.548 1.00 93.31 89 PRO A N 1
ATOM 667 C CA . PRO A 1 89 ? 10.216 -3.615 -9.110 1.00 93.31 89 PRO A CA 1
ATOM 668 C C . PRO A 1 89 ? 11.103 -2.370 -9.192 1.00 93.31 89 PRO A C 1
ATOM 670 O O . PRO A 1 89 ? 10.676 -1.315 -9.657 1.00 93.31 89 PRO A O 1
ATOM 673 N N . MET A 1 90 ? 12.371 -2.513 -8.799 1.00 91.19 90 MET A N 1
ATOM 674 C CA . MET A 1 90 ? 13.338 -1.405 -8.742 1.00 91.19 90 MET A CA 1
ATOM 675 C C . MET A 1 90 ? 13.578 -0.722 -10.091 1.00 91.19 90 MET A C 1
ATOM 677 O O . MET A 1 90 ? 13.911 0.455 -10.119 1.00 91.19 90 MET A O 1
ATOM 681 N N . ILE A 1 91 ? 13.356 -1.423 -11.206 1.00 91.12 91 ILE A N 1
ATOM 682 C CA . ILE A 1 91 ? 13.463 -0.852 -12.556 1.00 91.12 91 ILE A CA 1
ATOM 683 C C . ILE A 1 91 ? 12.470 0.299 -12.810 1.00 91.12 91 ILE A C 1
ATOM 685 O O . ILE A 1 91 ? 12.723 1.140 -13.664 1.00 91.12 91 ILE A O 1
ATOM 689 N N . LEU A 1 92 ? 11.370 0.374 -12.048 1.00 89.25 92 LEU A N 1
ATOM 690 C CA . LEU A 1 92 ? 10.411 1.487 -12.094 1.00 89.25 92 LEU A CA 1
ATOM 691 C C . LEU A 1 92 ? 10.924 2.750 -11.389 1.00 89.25 92 LEU A C 1
ATOM 693 O O . LEU A 1 92 ? 10.323 3.815 -11.509 1.00 89.25 92 LEU A O 1
ATOM 697 N N . TRP A 1 93 ? 12.022 2.628 -10.645 1.00 90.81 93 TRP A N 1
ATOM 698 C CA . TRP A 1 93 ? 12.612 3.676 -9.826 1.00 90.81 93 TRP A CA 1
ATOM 699 C C . TRP A 1 93 ? 14.012 4.003 -10.349 1.00 90.81 93 TRP A C 1
ATOM 701 O O . TRP A 1 93 ? 15.010 3.601 -9.744 1.00 90.81 93 TRP A O 1
ATOM 711 N N . PRO A 1 94 ? 14.111 4.710 -11.487 1.00 91.56 94 PRO A N 1
ATOM 712 C CA . PRO A 1 94 ? 15.404 5.109 -12.015 1.00 91.56 94 PRO A CA 1
ATOM 713 C C . PRO A 1 94 ? 16.128 6.025 -11.006 1.00 91.56 94 PRO A C 1
ATOM 715 O O . PRO A 1 94 ? 15.478 6.612 -10.128 1.00 91.56 94 PRO A O 1
ATOM 718 N N . PRO A 1 95 ? 17.467 6.138 -11.075 1.00 92.12 95 PRO A N 1
ATOM 719 C CA . PRO A 1 95 ? 18.276 6.812 -10.055 1.00 92.12 95 PRO A CA 1
ATOM 720 C C . PRO A 1 95 ? 17.785 8.216 -9.675 1.00 92.12 95 PRO A C 1
ATOM 722 O O . PRO A 1 95 ? 17.775 8.571 -8.497 1.00 92.12 95 PRO A O 1
ATOM 725 N N . GLU A 1 96 ? 17.292 8.987 -10.641 1.00 91.44 96 GLU A N 1
ATOM 726 C CA . GLU A 1 96 ? 16.749 10.332 -10.450 1.00 91.44 96 GLU A CA 1
ATOM 727 C C . GLU A 1 96 ? 15.439 10.371 -9.638 1.00 91.44 96 GLU A C 1
ATOM 729 O O . GLU A 1 96 ? 15.133 11.385 -9.012 1.00 91.44 96 GLU A O 1
ATOM 734 N N . LYS A 1 97 ? 14.686 9.264 -9.572 1.00 91.19 97 LYS A N 1
ATOM 735 C CA . LYS A 1 97 ? 13.432 9.132 -8.799 1.00 91.19 97 LYS A CA 1
ATOM 736 C C . LYS A 1 97 ? 13.609 8.386 -7.477 1.00 91.19 97 LYS A C 1
ATOM 738 O O . LYS A 1 97 ? 12.677 8.333 -6.673 1.00 91.19 97 LYS A O 1
ATOM 743 N N . MET A 1 98 ? 14.798 7.850 -7.199 1.00 92.00 98 MET A N 1
ATOM 744 C CA . MET A 1 98 ? 15.073 7.119 -5.956 1.00 92.00 98 MET A CA 1
ATOM 745 C C . MET A 1 98 ? 14.872 7.976 -4.705 1.00 92.00 98 MET A C 1
ATOM 747 O O . MET A 1 98 ? 14.418 7.468 -3.679 1.00 92.00 98 MET A O 1
ATOM 751 N N . GLN A 1 99 ? 15.160 9.278 -4.786 1.00 92.62 99 GLN A N 1
ATOM 752 C CA . GLN A 1 99 ? 14.889 10.202 -3.687 1.00 92.62 99 GLN A CA 1
ATOM 753 C C . GLN A 1 99 ? 13.384 10.344 -3.424 1.00 92.62 99 GLN A C 1
ATOM 755 O O . GLN A 1 99 ? 12.953 10.211 -2.282 1.00 92.62 99 GLN A O 1
ATOM 760 N N . MET A 1 100 ? 12.577 10.511 -4.475 1.00 93.25 100 MET A N 1
ATOM 761 C CA . MET A 1 100 ? 11.117 10.599 -4.351 1.00 93.25 100 MET A CA 1
ATOM 762 C C . MET A 1 100 ? 10.514 9.310 -3.790 1.00 93.25 100 MET A C 1
ATOM 764 O O . MET A 1 100 ? 9.639 9.369 -2.930 1.00 93.25 100 MET A O 1
ATOM 768 N N . ARG A 1 101 ? 11.032 8.141 -4.197 1.00 94.25 101 ARG A N 1
ATOM 769 C CA . ARG A 1 101 ? 10.648 6.847 -3.614 1.00 94.25 101 ARG A CA 1
ATOM 770 C C . ARG A 1 101 ? 10.857 6.824 -2.103 1.00 94.25 101 ARG A C 1
ATOM 772 O O . ARG A 1 101 ? 9.974 6.382 -1.375 1.00 94.25 101 ARG A O 1
ATOM 779 N N . ARG A 1 102 ? 12.030 7.262 -1.629 1.00 94.25 102 ARG A N 1
ATOM 780 C CA . ARG A 1 102 ? 12.338 7.306 -0.191 1.00 94.25 102 ARG A CA 1
ATOM 781 C C . ARG A 1 102 ? 11.365 8.217 0.542 1.00 94.25 102 ARG A C 1
ATOM 783 O O . ARG A 1 102 ? 10.719 7.763 1.477 1.00 94.25 102 ARG A O 1
ATOM 790 N N . GLU A 1 103 ? 11.181 9.435 0.046 1.00 94.88 103 GLU A N 1
ATOM 791 C CA . GLU A 1 103 ? 10.263 10.409 0.645 1.00 94.88 103 GLU A CA 1
ATOM 792 C C . GLU A 1 103 ? 8.813 9.917 0.680 1.00 94.88 103 GLU A C 1
ATOM 794 O O . GLU A 1 103 ? 8.103 10.155 1.654 1.00 94.88 103 GLU A O 1
ATOM 799 N N . LEU A 1 104 ? 8.366 9.210 -0.360 1.00 94.62 104 LEU A N 1
ATOM 800 C CA . LEU A 1 104 ? 7.044 8.592 -0.395 1.00 94.62 104 LEU A CA 1
ATOM 801 C C . LEU A 1 104 ? 6.886 7.548 0.712 1.00 94.62 104 LEU A C 1
ATOM 803 O O . LEU A 1 104 ? 5.897 7.565 1.443 1.00 94.62 104 LEU A O 1
ATOM 807 N N . LEU A 1 105 ? 7.849 6.629 0.831 1.00 95.62 105 LEU A N 1
ATOM 808 C CA . LEU A 1 105 ? 7.808 5.557 1.825 1.00 95.62 105 LEU A CA 1
ATOM 809 C C . LEU A 1 105 ? 7.937 6.102 3.254 1.00 95.62 105 LEU A C 1
ATOM 811 O O . LEU A 1 105 ? 7.271 5.599 4.159 1.00 95.62 105 LEU A O 1
ATOM 815 N N . GLU A 1 106 ? 8.757 7.130 3.461 1.00 95.50 106 GLU A N 1
ATOM 816 C CA . GLU A 1 106 ? 8.901 7.828 4.741 1.00 95.50 106 GLU A CA 1
ATOM 817 C C . GLU A 1 106 ? 7.613 8.548 5.135 1.00 95.50 106 GLU A C 1
ATOM 819 O O . GLU A 1 106 ? 7.147 8.393 6.262 1.00 95.50 106 GLU A O 1
ATOM 824 N N . GLU A 1 107 ? 6.981 9.271 4.209 1.00 95.31 107 GLU A N 1
ATOM 825 C CA . GLU A 1 107 ? 5.718 9.951 4.486 1.00 95.31 107 GLU A CA 1
ATOM 826 C C . GLU A 1 107 ? 4.584 8.955 4.751 1.00 95.31 107 GLU A C 1
ATOM 828 O O . GLU A 1 107 ? 3.811 9.149 5.687 1.00 95.31 107 GLU A O 1
ATOM 833 N N . LEU A 1 108 ? 4.506 7.851 4.001 1.00 94.44 108 LEU A N 1
ATOM 834 C CA . LEU A 1 108 ? 3.567 6.770 4.310 1.00 94.44 108 LEU A CA 1
ATOM 835 C C . LEU A 1 108 ? 3.815 6.214 5.719 1.00 94.44 108 LEU A C 1
ATOM 837 O O . LEU A 1 108 ? 2.870 6.045 6.483 1.00 94.44 108 LEU A O 1
ATOM 841 N N . THR A 1 109 ? 5.079 6.010 6.100 1.00 94.62 109 THR A N 1
ATOM 842 C CA . THR A 1 109 ? 5.457 5.559 7.451 1.00 94.62 109 THR A CA 1
ATOM 843 C C . THR A 1 109 ? 5.051 6.573 8.522 1.00 94.62 109 THR A C 1
ATOM 845 O O . THR A 1 109 ? 4.533 6.201 9.574 1.00 94.62 109 THR A O 1
ATOM 848 N N . ARG A 1 110 ? 5.206 7.870 8.245 1.00 93.25 110 ARG A N 1
ATOM 849 C CA . ARG A 1 110 ? 4.765 8.942 9.140 1.00 93.25 110 ARG A CA 1
ATOM 850 C C . ARG A 1 110 ? 3.252 8.914 9.364 1.00 93.25 110 ARG A C 1
ATOM 852 O O . ARG A 1 110 ? 2.818 9.068 10.502 1.00 93.25 110 ARG A O 1
ATOM 859 N N . GLN A 1 111 ? 2.460 8.692 8.313 1.00 93.62 111 GLN A N 1
ATOM 860 C CA . GLN A 1 111 ? 1.001 8.565 8.422 1.00 93.62 111 GLN A CA 1
ATOM 861 C C . GLN A 1 111 ? 0.599 7.338 9.250 1.00 93.62 111 GLN A C 1
ATOM 863 O O . GLN A 1 111 ? -0.274 7.446 10.106 1.00 93.62 111 GLN A O 1
ATOM 868 N N . ILE A 1 1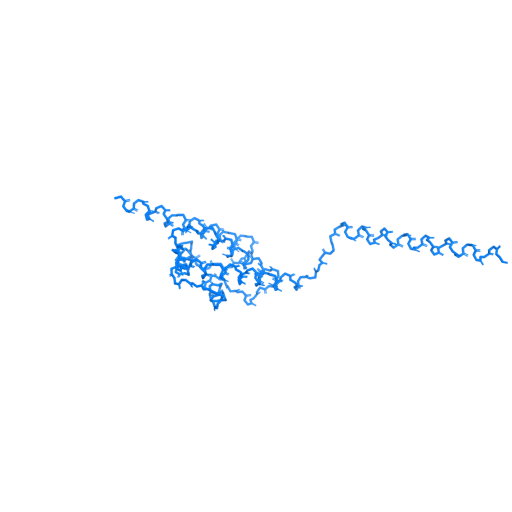12 ? 1.270 6.196 9.058 1.00 93.00 112 ILE A N 1
ATOM 869 C CA . ILE A 1 112 ? 1.050 4.988 9.872 1.00 93.00 112 ILE A CA 1
ATOM 870 C C . ILE A 1 112 ? 1.240 5.311 11.356 1.00 93.00 112 ILE A C 1
ATOM 872 O O . ILE A 1 112 ? 0.345 5.050 12.157 1.00 93.00 112 ILE A O 1
ATOM 876 N N . ASN A 1 113 ? 2.366 5.936 11.707 1.00 91.12 113 ASN A N 1
ATOM 877 C CA . ASN A 1 113 ? 2.679 6.284 13.092 1.00 91.12 113 ASN A CA 1
ATOM 878 C C . ASN A 1 113 ? 1.668 7.275 13.681 1.00 91.12 113 ASN A C 1
ATOM 880 O O . ASN A 1 113 ? 1.278 7.125 14.834 1.00 91.12 113 ASN A O 1
ATOM 884 N N . LEU A 1 114 ? 1.214 8.254 12.892 1.00 91.38 114 LEU A N 1
ATOM 885 C CA . LEU A 1 114 ? 0.203 9.223 13.319 1.00 91.38 114 LEU A CA 1
ATOM 886 C C . LEU A 1 114 ? -1.110 8.533 13.706 1.00 91.38 114 LEU A C 1
ATOM 888 O O . LEU A 1 114 ? -1.662 8.814 14.763 1.00 91.38 114 LEU A O 1
ATOM 892 N N . TYR A 1 115 ? -1.582 7.594 12.888 1.00 88.06 115 TYR A N 1
ATOM 893 C CA . TYR A 1 115 ? -2.838 6.893 13.156 1.00 88.06 115 TYR A CA 1
ATOM 894 C C . TYR A 1 115 ? -2.715 5.763 14.189 1.00 88.06 115 TYR A C 1
ATOM 896 O O . TYR A 1 115 ? -3.714 5.402 14.808 1.00 88.06 115 TYR A O 1
ATOM 904 N N . GLN A 1 116 ? -1.514 5.217 14.403 1.00 81.44 116 GLN A N 1
ATOM 905 C CA . GLN A 1 116 ? -1.244 4.233 15.457 1.00 81.44 116 GLN A CA 1
ATOM 906 C C . GLN A 1 116 ? -1.027 4.871 16.834 1.00 81.44 116 GLN A C 1
ATOM 908 O O . GLN A 1 116 ? -1.392 4.262 17.834 1.00 81.44 116 GLN A O 1
ATOM 913 N N . ALA A 1 117 ? -0.487 6.092 16.902 1.00 68.50 117 ALA A N 1
ATOM 914 C CA . ALA A 1 117 ? -0.315 6.825 18.158 1.00 68.50 117 ALA A CA 1
ATOM 915 C C . ALA A 1 117 ? -1.654 7.158 18.844 1.00 68.50 117 ALA A C 1
ATOM 917 O O . ALA A 1 117 ? -1.712 7.244 20.068 1.00 68.50 117 ALA A O 1
ATOM 918 N N . ASP A 1 118 ? -2.727 7.288 18.059 1.00 59.41 118 ASP A N 1
ATOM 919 C CA . ASP A 1 118 ? -4.089 7.533 18.545 1.00 59.41 118 ASP A CA 1
ATOM 920 C C . ASP A 1 118 ? -4.830 6.254 18.978 1.00 59.41 118 ASP A C 1
ATOM 922 O O . ASP A 1 118 ? -5.970 6.326 19.444 1.00 59.41 118 ASP A O 1
ATOM 926 N N . VAL A 1 119 ? -4.225 5.072 18.821 1.00 55.69 119 VAL A N 1
ATOM 927 C CA . VAL A 1 119 ? -4.771 3.832 19.377 1.00 55.69 119 VAL A CA 1
ATOM 928 C C . VAL A 1 119 ? -4.359 3.799 20.850 1.00 55.69 119 VAL A C 1
ATOM 930 O O . VAL A 1 119 ? -3.159 3.744 21.128 1.00 55.69 119 VAL A O 1
ATOM 933 N N . PRO A 1 120 ? -5.303 3.829 21.815 1.00 51.62 120 PRO A N 1
ATOM 934 C CA . PRO A 1 120 ? -4.956 3.632 23.215 1.00 51.62 120 PRO A CA 1
ATOM 935 C C . PRO A 1 120 ? -4.158 2.340 23.299 1.00 51.62 120 PRO A C 1
ATOM 937 O O . PRO A 1 120 ? -4.624 1.326 22.776 1.00 51.62 120 PRO A O 1
ATOM 940 N N . ALA A 1 121 ? -2.969 2.377 23.904 1.00 53.53 121 ALA A N 1
ATOM 941 C CA . ALA A 1 121 ? -2.183 1.177 24.133 1.00 53.53 121 ALA A CA 1
ATOM 942 C C . ALA A 1 121 ? -3.090 0.163 24.839 1.00 53.53 121 ALA A C 1
ATOM 944 O O . ALA A 1 121 ? -3.395 0.301 26.027 1.00 53.53 121 ALA A O 1
ATOM 945 N N . VAL A 1 122 ? -3.598 -0.817 24.087 1.00 54.88 122 VAL A N 1
ATOM 946 C CA . VAL A 1 122 ? -4.279 -1.961 24.671 1.00 54.88 122 VAL A CA 1
ATOM 947 C C . VAL A 1 122 ? -3.172 -2.648 25.433 1.00 54.88 122 VAL A C 1
ATOM 949 O O . VAL A 1 122 ? -2.299 -3.259 24.820 1.00 54.88 122 VAL A O 1
ATOM 952 N N . MET A 1 123 ? -3.164 -2.440 26.751 1.00 55.62 123 MET A N 1
ATOM 953 C CA . MET A 1 123 ? -2.169 -3.034 27.626 1.00 55.62 123 MET A CA 1
ATOM 954 C C . MET A 1 123 ? -2.095 -4.513 27.284 1.00 55.62 123 MET A C 1
ATOM 956 O O . MET A 1 123 ? -3.108 -5.223 27.293 1.00 55.62 123 MET A O 1
ATOM 960 N N . THR A 1 124 ? -0.908 -4.961 26.911 1.00 65.50 124 THR A N 1
ATOM 961 C CA . THR A 1 124 ? -0.685 -6.361 26.587 1.00 65.50 124 THR A CA 1
ATOM 962 C C . THR A 1 124 ? -1.016 -7.209 27.816 1.00 65.50 124 THR A C 1
ATOM 964 O O . THR A 1 124 ? -0.968 -6.742 28.958 1.00 65.50 124 THR A O 1
ATOM 967 N N . ARG A 1 125 ? -1.376 -8.482 27.614 1.00 62.56 125 ARG A N 1
ATOM 968 C CA . ARG A 1 125 ? -1.662 -9.399 28.734 1.00 62.56 125 ARG A CA 1
ATOM 969 C C . ARG A 1 125 ? -0.520 -9.444 29.753 1.00 62.56 125 ARG A C 1
ATOM 971 O O . ARG A 1 125 ? -0.785 -9.583 30.945 1.00 62.56 125 ARG A O 1
ATOM 978 N N . ASP A 1 126 ? 0.715 -9.298 29.285 1.00 62.69 126 ASP A N 1
ATOM 979 C CA . ASP A 1 126 ? 1.897 -9.288 30.138 1.00 62.69 126 ASP A CA 1
ATOM 980 C C . ASP A 1 126 ? 2.027 -7.980 30.930 1.00 62.69 126 ASP A C 1
ATOM 982 O O . ASP A 1 126 ? 2.289 -8.033 32.128 1.00 62.69 126 ASP A O 1
ATOM 986 N N . GLU A 1 127 ? 1.704 -6.824 30.343 1.00 65.00 127 GLU A N 1
ATOM 987 C CA . GLU A 1 127 ? 1.657 -5.546 31.072 1.00 65.00 127 GLU A CA 1
ATOM 988 C C . GLU A 1 127 ? 0.513 -5.489 32.099 1.00 65.00 127 GLU A C 1
ATOM 990 O O . GLU A 1 127 ? 0.668 -4.903 33.174 1.00 65.00 127 GLU A O 1
ATOM 995 N N . ILE A 1 128 ? -0.628 -6.130 31.813 1.00 75.56 128 ILE A N 1
ATOM 996 C CA . ILE A 1 128 ? -1.729 -6.293 32.779 1.00 75.56 128 ILE A CA 1
ATOM 997 C C . ILE A 1 128 ? -1.272 -7.170 33.949 1.00 75.56 128 ILE A C 1
ATOM 999 O O . ILE A 1 128 ? -1.481 -6.809 35.110 1.00 75.56 128 ILE A O 1
ATOM 1003 N N . ARG A 1 129 ? -0.617 -8.300 33.658 1.00 72.94 129 ARG A N 1
ATOM 1004 C CA . ARG A 1 129 ? -0.095 -9.222 34.676 1.00 72.94 129 ARG A CA 1
ATOM 1005 C C . ARG A 1 129 ? 0.977 -8.553 35.535 1.00 72.94 129 ARG A C 1
ATOM 1007 O O . ARG A 1 129 ? 0.960 -8.694 36.755 1.00 72.94 129 ARG A O 1
ATOM 1014 N N . GLU A 1 130 ? 1.878 -7.793 34.924 1.00 78.06 130 GLU A N 1
ATOM 1015 C CA . GLU A 1 130 ? 2.933 -7.085 35.643 1.00 78.06 130 GLU A CA 1
ATOM 1016 C C . GLU A 1 130 ? 2.375 -5.961 36.526 1.00 78.06 130 GLU A C 1
ATOM 1018 O O . GLU A 1 130 ? 2.815 -5.798 37.665 1.00 78.06 130 GLU A O 1
ATOM 1023 N N . ARG A 1 131 ? 1.354 -5.225 36.066 1.00 78.56 131 ARG A N 1
ATOM 1024 C CA . ARG A 1 131 ? 0.659 -4.237 36.905 1.00 78.56 131 ARG A CA 1
ATOM 1025 C C . ARG A 1 131 ? -0.020 -4.896 38.108 1.00 78.56 131 ARG A C 1
ATOM 1027 O O . ARG A 1 131 ? 0.179 -4.433 39.227 1.00 78.56 131 ARG A O 1
ATOM 1034 N N . GLN A 1 132 ? -0.749 -5.992 37.898 1.00 83.00 132 GLN A N 1
ATOM 1035 C CA . GLN A 1 132 ? -1.401 -6.740 38.982 1.00 83.00 132 GLN A CA 1
ATOM 1036 C C . GLN A 1 132 ? -0.385 -7.273 40.000 1.00 83.00 132 GLN A C 1
ATOM 1038 O O . GLN A 1 132 ? -0.604 -7.193 41.210 1.00 83.00 132 GLN A O 1
ATOM 1043 N N . TRP A 1 133 ? 0.764 -7.760 39.528 1.00 83.19 133 TRP A N 1
ATOM 1044 C CA . TRP A 1 133 ? 1.853 -8.193 40.397 1.00 83.19 133 TRP A CA 1
ATOM 1045 C C . TRP A 1 133 ? 2.413 -7.031 41.228 1.00 83.19 133 TRP A C 1
ATOM 1047 O O . TRP A 1 133 ? 2.507 -7.141 42.452 1.00 83.19 133 TRP A O 1
ATOM 1057 N N . ARG A 1 134 ? 2.689 -5.880 40.606 1.00 84.44 134 ARG A N 1
ATOM 1058 C CA . ARG A 1 134 ? 3.153 -4.675 41.315 1.00 84.44 134 ARG A CA 1
ATOM 1059 C C . ARG A 1 134 ? 2.146 -4.192 42.361 1.00 84.44 134 ARG A C 1
ATOM 1061 O O . ARG A 1 134 ? 2.543 -3.842 43.470 1.00 84.44 134 ARG A O 1
ATOM 1068 N N . GLU A 1 135 ? 0.855 -4.215 42.046 1.00 86.75 135 GLU A N 1
ATOM 1069 C CA . GLU A 1 135 ? -0.213 -3.848 42.983 1.00 86.75 135 GLU A CA 1
ATOM 1070 C C . GLU A 1 135 ? -0.301 -4.819 44.170 1.00 86.75 135 GLU A C 1
ATOM 1072 O O . GLU A 1 135 ? -0.418 -4.370 45.314 1.00 86.75 135 GLU A O 1
ATOM 1077 N N . SER A 1 136 ? -0.147 -6.129 43.940 1.00 81.81 136 SER A N 1
ATOM 1078 C CA . SER A 1 136 ? -0.121 -7.129 45.019 1.00 81.81 136 SER A CA 1
ATOM 1079 C C . SER A 1 136 ? 1.062 -6.942 45.975 1.00 81.81 136 SER A C 1
ATOM 1081 O O . SER A 1 136 ? 0.886 -7.003 47.193 1.00 81.81 136 SER A O 1
ATOM 1083 N N . LEU A 1 137 ? 2.248 -6.610 45.453 1.00 82.31 137 LEU A N 1
ATOM 1084 C CA . LEU A 1 137 ? 3.438 -6.353 46.268 1.00 82.31 137 LEU A CA 1
ATOM 1085 C C . LEU A 1 137 ? 3.281 -5.095 47.127 1.00 82.31 137 LEU A C 1
ATOM 1087 O O . LEU A 1 137 ? 3.678 -5.073 48.293 1.00 82.31 137 LEU A O 1
ATOM 1091 N N . LEU A 1 138 ? 2.672 -4.044 46.573 1.00 85.31 138 LEU A N 1
ATOM 1092 C CA . LEU A 1 138 ? 2.377 -2.819 47.316 1.00 85.31 138 LEU A CA 1
ATOM 1093 C C . LEU A 1 138 ? 1.328 -3.052 48.412 1.00 85.31 138 LEU A C 1
ATOM 1095 O O . LEU A 1 138 ? 1.447 -2.473 49.494 1.00 85.31 138 LEU A O 1
ATOM 1099 N N . ALA A 1 139 ? 0.325 -3.897 48.161 1.00 79.88 139 ALA A N 1
ATOM 1100 C CA . ALA A 1 139 ? -0.674 -4.276 49.158 1.00 79.88 139 ALA A CA 1
ATOM 1101 C C . ALA A 1 139 ? -0.053 -5.089 50.307 1.00 79.88 139 ALA A C 1
ATOM 1103 O O . ALA A 1 139 ? -0.275 -4.758 51.473 1.00 79.88 139 ALA A O 1
ATOM 1104 N N . MET A 1 140 ? 0.798 -6.071 49.988 1.00 72.56 140 MET A N 1
ATOM 1105 C CA . MET A 1 140 ? 1.527 -6.874 50.978 1.00 72.56 140 MET A CA 1
ATOM 1106 C C . MET A 1 140 ? 2.453 -6.014 51.842 1.00 72.56 140 MET A C 1
ATOM 1108 O O . MET A 1 140 ? 2.384 -6.074 53.068 1.00 72.56 140 MET A O 1
ATOM 1112 N N . ARG A 1 141 ? 3.239 -5.120 51.227 1.00 74.00 141 ARG A N 1
ATOM 1113 C CA . ARG A 1 141 ? 4.122 -4.205 51.965 1.00 74.00 141 ARG A CA 1
ATOM 1114 C C . ARG A 1 141 ? 3.329 -3.285 52.901 1.00 74.00 141 ARG A C 1
ATOM 1116 O O . ARG A 1 141 ? 3.724 -3.089 54.049 1.00 74.00 141 ARG A O 1
ATOM 1123 N N . LYS A 1 142 ? 2.187 -2.740 52.462 1.00 71.75 142 LYS A N 1
ATOM 1124 C CA . LYS A 1 142 ? 1.309 -1.920 53.323 1.00 71.75 142 LYS A CA 1
ATOM 1125 C C . LYS A 1 142 ? 0.757 -2.709 54.514 1.00 71.75 142 LYS A C 1
ATOM 1127 O O . LYS A 1 142 ? 0.619 -2.139 55.593 1.00 71.75 142 LYS A O 1
ATOM 1132 N N . GLN A 1 143 ? 0.455 -3.991 54.332 1.00 70.19 143 GLN A N 1
ATOM 1133 C CA . GLN A 1 143 ? -0.044 -4.858 55.397 1.00 70.19 143 GLN A CA 1
ATOM 1134 C C . GLN A 1 143 ? 1.051 -5.188 56.422 1.00 70.19 143 GLN A C 1
ATOM 1136 O O . GLN A 1 143 ? 0.816 -5.041 57.618 1.00 70.19 143 GLN A O 1
ATOM 1141 N N . GLU A 1 144 ? 2.269 -5.503 55.976 1.00 65.69 144 GLU A N 1
ATOM 1142 C CA . GLU A 1 144 ? 3.425 -5.720 56.862 1.00 65.69 144 GLU A CA 1
ATOM 1143 C C . GLU A 1 144 ? 3.796 -4.470 57.671 1.00 65.69 144 GLU A C 1
ATOM 1145 O O . GLU A 1 144 ? 4.111 -4.562 58.857 1.00 65.69 144 GLU A O 1
ATOM 1150 N N . THR A 1 145 ? 3.722 -3.287 57.051 1.00 66.12 145 THR A N 1
ATOM 1151 C CA . THR A 1 145 ? 4.039 -2.028 57.746 1.00 66.12 145 THR A CA 1
ATOM 1152 C C . THR A 1 145 ? 2.999 -1.702 58.824 1.00 66.12 145 THR A C 1
ATOM 1154 O O . THR A 1 145 ? 3.363 -1.193 59.877 1.00 66.12 145 THR A O 1
ATOM 1157 N N . ARG A 1 146 ? 1.719 -2.036 58.594 1.00 62.50 146 ARG A N 1
ATOM 1158 C CA . ARG A 1 146 ? 0.632 -1.850 59.574 1.00 62.50 146 ARG A CA 1
ATOM 1159 C C . ARG A 1 146 ? 0.732 -2.792 60.770 1.00 62.50 146 ARG A C 1
ATOM 1161 O O . ARG A 1 146 ? 0.429 -2.375 61.880 1.00 62.50 146 ARG A O 1
ATOM 1168 N N . ILE A 1 147 ? 1.149 -4.038 60.544 1.00 63.62 147 ILE A N 1
ATOM 1169 C CA . ILE A 1 147 ? 1.339 -5.023 61.618 1.00 63.62 147 ILE A CA 1
ATOM 1170 C C . ILE A 1 147 ? 2.496 -4.579 62.524 1.00 63.62 147 ILE A C 1
ATOM 1172 O O . ILE A 1 147 ? 2.340 -4.517 63.735 1.00 63.62 147 ILE A O 1
ATOM 1176 N N . ARG A 1 148 ? 3.618 -4.136 61.941 1.00 58.84 148 ARG A N 1
ATOM 1177 C CA . ARG A 1 148 ? 4.779 -3.656 62.713 1.00 58.84 148 ARG A CA 1
ATOM 1178 C C . ARG A 1 148 ? 4.535 -2.375 63.514 1.00 58.84 148 ARG A C 1
ATOM 1180 O O . ARG A 1 148 ? 5.225 -2.161 64.500 1.00 58.84 148 ARG A O 1
ATOM 1187 N N . SER A 1 149 ? 3.593 -1.528 63.102 1.00 58.81 149 SER A N 1
ATOM 1188 C CA . SER A 1 149 ? 3.214 -0.321 63.851 1.00 58.81 149 SER A CA 1
ATOM 1189 C C . SER A 1 149 ? 2.176 -0.563 64.953 1.00 58.81 149 SER A C 1
ATOM 1191 O O . SER A 1 149 ? 1.859 0.376 65.670 1.00 58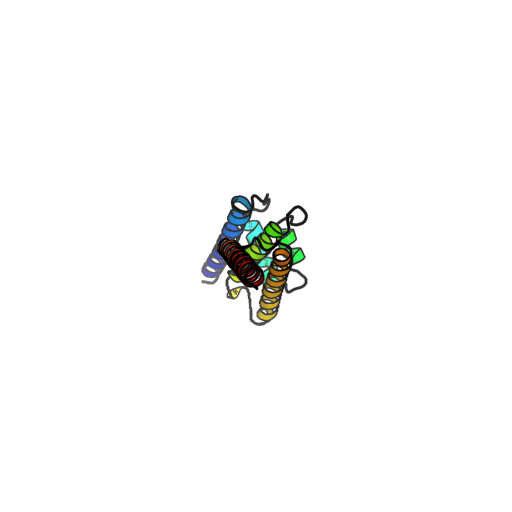.81 149 SER A O 1
ATOM 1193 N N . ALA A 1 150 ? 1.596 -1.766 65.043 1.00 57.38 150 ALA A N 1
ATOM 1194 C CA . ALA A 1 150 ? 0.613 -2.130 66.070 1.00 57.38 150 ALA A CA 1
ATOM 1195 C C . ALA A 1 150 ? 1.236 -2.880 67.265 1.00 57.38 150 ALA A C 1
ATOM 1197 O O . ALA A 1 150 ? 0.599 -2.983 68.307 1.00 57.38 150 ALA A O 1
ATOM 1198 N N . ASP A 1 151 ? 2.472 -3.370 67.106 1.00 55.03 151 ASP A N 1
ATOM 1199 C CA . ASP A 1 151 ? 3.263 -4.059 68.138 1.00 55.03 151 ASP A CA 1
ATOM 1200 C C . ASP A 1 151 ? 4.259 -3.116 68.867 1.00 55.03 151 ASP A C 1
ATOM 1202 O O . ASP A 1 151 ? 5.201 -3.580 69.515 1.00 55.03 151 ASP A O 1
ATOM 1206 N N . GLN A 1 152 ? 4.074 -1.793 68.753 1.00 48.97 152 GLN A N 1
ATOM 1207 C CA . GLN A 1 152 ? 4.759 -0.747 69.534 1.00 48.97 152 GLN A CA 1
ATOM 1208 C C . GLN A 1 152 ? 3.743 0.038 70.357 1.00 48.97 152 GLN A C 1
ATOM 1210 O O . GLN A 1 152 ? 4.091 0.399 71.503 1.00 48.97 152 GLN A O 1
#

Foldseek 3Di:
DVVVVVVVLLVQLLVLLQVLVCCCCPVVVFDWPDHSNQSSVLLLVCLQVLAFLVCLVVSLVSTGDCPPDALQSQLVSLVSVLVSSVSRDCVSQPPVSVVRSVRNSVNSVVSSCVSVVPPPPPQPPVNVVVVVVVVVVVVVVVVVVVVVVVVD

Mean predicted aligned error: 11.03 Å

Solvent-accessible surface area (backbone atoms only — not comparable to full-atom values): 8354 Å² total; per-residue (Å²): 122,68,64,64,55,52,51,51,51,52,52,50,42,30,53,46,24,34,54,48,49,51,44,42,35,68,77,68,64,40,89,61,84,66,51,34,62,55,44,22,49,54,56,48,51,39,46,70,70,39,46,25,55,93,37,53,71,58,57,46,59,74,65,43,83,58,88,86,47,55,49,64,58,40,19,49,52,37,46,52,51,39,52,45,62,69,67,49,64,66,87,59,46,49,79,89,32,43,62,24,50,50,37,28,49,50,42,33,50,51,51,23,52,59,25,50,70,73,48,75,81,74,72,46,73,64,56,50,50,50,50,53,51,54,52,50,54,54,51,52,52,55,50,55,54,53,53,64,65,70,80,112

pLDDT: mean 85.6, std 12.18, range [48.97, 97.06]

Sequence (152 aa):
MSDASAFTLVRSCIAIADALRVTLAEQEKLLIRQSSAELAVVLLSAAEAGWGKGKVAHLVSQMVEVRKLDNLAKGRVYLLIRDAMARLPMILWPPEKMQMRRELLEELTRQINLYQADVPAVMTRDEIRERQWRESLLAMRKQETRIRSADQ

Secondary structure (DSSP, 8-state):
-HHHHHHHHHHHHHHHHHHHHHIIIIIS-----S-HHHHHHHHHHHHHTT--GGGHHHHHHTT--GGGS-HHHHHHHHHHHHHHHHHS-GGGS-GGGHHHHHHHHHHHHHHHHHHHHTS-----HHHHHHHHHHHHHHHHHHHHHHHHTT--

Organism: NCBI:txid1078773

Radius of gyration: 24.49 Å; Cα contacts (8 Å, |Δi|>4): 125; chains: 1; bounding box: 34×26×96 Å